Protein AF-T0Y761-F1 (afdb_monomer_lite)

Sequence (101 aa):
MVVATGPAGRIYGRTTNAHTCTGDGVAAAYDAGALLKDLEFVQFHPTALLESGILITEGARGEGGILKNVLGERFMGKYAPHVLDLASRDVVSRAIVTEVR

pLDDT: mean 96.91, std 2.27, range [84.25, 98.38]

InterPro domains:
  IPR003953 FAD-dependent oxidoreductase 2, FAD-binding domain [PF00890] (2-99)
  IPR027477 Succinate dehydrogenase/fumarate reductase flavoprotein, catalytic domain superfamily [G3DSA:3.90.700.10] (49-101)
  IPR027477 Succinate dehydrogenase/fumarate reductase flavoprotein, catalytic domain superfamily [SSF56425] (39-100)
  IPR030664 FAD-dependent oxidoreductase SdhA/FrdA/AprA [PTHR11632] (1-101)
  IPR036188 FAD/NAD(P)-binding domain superfamily [G3DSA:3.50.50.60] (2-48)
  IPR036188 FAD/NAD(P)-binding domain superfamily [SSF51905] (2-65)

Structure (mmCIF, N/CA/C/O backbone):
data_AF-T0Y761-F1
#
_entry.id   AF-T0Y761-F1
#
loop_
_atom_site.group_PDB
_atom_site.id
_atom_site.type_symbol
_atom_site.label_atom_id
_atom_site.label_alt_id
_atom_site.label_comp_id
_atom_site.label_asym_id
_atom_site.label_entity_id
_atom_site.label_seq_id
_atom_site.pdbx_PDB_ins_code
_atom_site.Cartn_x
_atom_site.Cartn_y
_atom_site.Cartn_z
_atom_site.occupancy
_atom_site.B_iso_or_equiv
_atom_site.auth_seq_id
_atom_site.auth_comp_id
_atom_site.auth_asym_id
_atom_site.auth_atom_id
_atom_site.pdbx_PDB_model_num
ATOM 1 N N . MET A 1 1 ? 21.391 2.973 -20.997 1.00 84.25 1 MET A N 1
ATOM 2 C CA . MET A 1 1 ? 19.945 2.679 -20.887 1.00 84.25 1 MET A CA 1
ATOM 3 C C . MET A 1 1 ? 19.524 2.924 -19.448 1.00 84.25 1 MET A C 1
ATOM 5 O O . MET A 1 1 ? 20.293 2.573 -18.564 1.00 84.25 1 MET A O 1
ATOM 9 N N . VAL A 1 2 ? 18.365 3.541 -19.216 1.00 95.62 2 VAL A N 1
ATOM 10 C CA . VAL A 1 2 ? 17.800 3.765 -17.873 1.00 95.62 2 VAL A CA 1
ATOM 11 C C . VAL A 1 2 ? 16.433 3.087 -17.827 1.00 95.62 2 VAL A C 1
ATOM 13 O O . VAL A 1 2 ? 15.631 3.300 -18.732 1.00 95.62 2 VAL A O 1
ATOM 16 N N . VAL A 1 3 ? 16.179 2.272 -16.801 1.00 95.44 3 VAL A N 1
ATOM 17 C CA . VAL A 1 3 ? 14.895 1.586 -16.586 1.00 95.44 3 VAL A CA 1
ATOM 18 C C . VAL A 1 3 ? 14.184 2.251 -15.407 1.00 95.44 3 VAL A C 1
ATOM 20 O O . VAL A 1 3 ? 14.709 2.261 -14.298 1.00 95.44 3 VAL A O 1
ATOM 23 N N . ALA A 1 4 ? 13.007 2.830 -15.654 1.00 97.31 4 ALA A N 1
ATOM 24 C CA . ALA A 1 4 ? 12.210 3.572 -14.668 1.00 97.31 4 ALA A CA 1
ATOM 25 C C . ALA A 1 4 ? 10.704 3.268 -14.826 1.00 97.31 4 ALA A C 1
ATOM 27 O O . ALA A 1 4 ? 9.874 4.166 -14.919 1.00 97.31 4 ALA A O 1
ATOM 28 N N . THR A 1 5 ? 10.352 1.983 -14.920 1.00 97.06 5 THR A N 1
ATOM 29 C CA . THR A 1 5 ? 9.019 1.504 -15.345 1.00 97.06 5 THR A CA 1
ATOM 30 C C . THR A 1 5 ? 7.973 1.413 -14.230 1.00 97.06 5 THR A C 1
ATOM 32 O O . THR A 1 5 ? 6.844 1.007 -14.484 1.00 97.06 5 THR A O 1
ATOM 35 N N . GLY A 1 6 ? 8.326 1.758 -12.990 1.00 97.06 6 GLY A N 1
ATOM 36 C CA . GLY A 1 6 ? 7.429 1.615 -11.842 1.00 97.06 6 GLY A CA 1
ATOM 37 C C . GLY A 1 6 ? 7.280 0.165 -11.340 1.00 97.06 6 GLY A C 1
ATOM 38 O O . GLY A 1 6 ? 8.093 -0.695 -11.689 1.00 97.06 6 GLY A O 1
ATOM 39 N N . PRO A 1 7 ? 6.287 -0.098 -10.466 1.00 96.56 7 PRO A N 1
ATOM 40 C CA . PRO A 1 7 ? 6.173 -1.348 -9.712 1.00 96.56 7 PRO A CA 1
ATOM 41 C C . PRO A 1 7 ? 5.364 -2.440 -10.435 1.00 96.56 7 PRO A C 1
ATOM 43 O O . PRO A 1 7 ? 4.713 -2.195 -11.449 1.00 96.56 7 PRO A O 1
ATOM 46 N N . ALA A 1 8 ? 5.336 -3.639 -9.842 1.00 97.31 8 ALA A N 1
ATOM 47 C CA . ALA A 1 8 ? 4.549 -4.797 -10.284 1.00 97.31 8 ALA A CA 1
ATOM 48 C C . ALA A 1 8 ? 3.258 -4.997 -9.458 1.00 97.31 8 ALA A C 1
ATOM 50 O O . ALA A 1 8 ? 2.863 -6.115 -9.144 1.00 97.31 8 ALA A O 1
ATOM 51 N N . GLY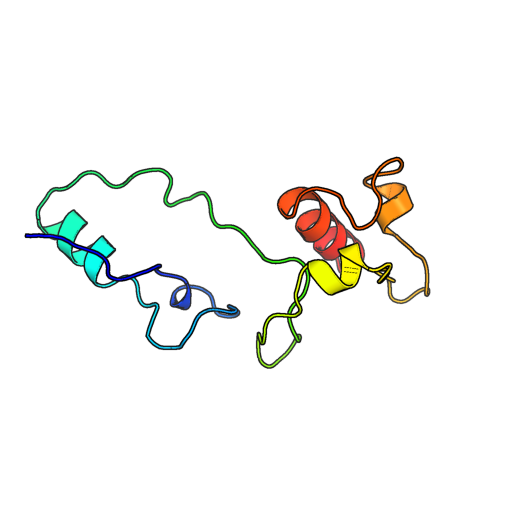 A 1 9 ? 2.590 -3.915 -9.045 1.00 97.25 9 GLY A N 1
ATOM 52 C CA . GLY A 1 9 ? 1.460 -3.988 -8.109 1.00 97.25 9 GLY A CA 1
ATOM 53 C C . GLY A 1 9 ? 0.221 -4.725 -8.635 1.00 97.25 9 GLY A C 1
ATOM 54 O O . GLY A 1 9 ? -0.620 -5.131 -7.831 1.00 97.25 9 GLY A O 1
ATOM 55 N N . ARG A 1 10 ? 0.092 -4.903 -9.959 1.00 96.75 10 ARG A N 1
ATOM 56 C CA . ARG A 1 10 ? -1.038 -5.592 -10.612 1.00 96.75 10 ARG A CA 1
ATOM 57 C C . ARG A 1 10 ? -0.975 -7.122 -10.553 1.00 96.75 10 ARG A C 1
ATOM 59 O O . ARG A 1 10 ? -1.910 -7.761 -11.022 1.00 96.75 10 ARG A O 1
ATOM 66 N N . ILE A 1 11 ? 0.050 -7.704 -9.928 1.00 97.12 11 ILE A N 1
ATOM 67 C CA . ILE A 1 11 ? 0.080 -9.143 -9.612 1.00 97.12 11 ILE A CA 1
ATOM 68 C C . ILE A 1 11 ? -0.886 -9.520 -8.470 1.00 97.12 11 ILE A C 1
ATOM 70 O O . ILE A 1 11 ? -1.195 -10.693 -8.283 1.00 97.12 11 ILE A O 1
ATOM 74 N N . TYR A 1 12 ? -1.384 -8.533 -7.711 1.00 96.75 12 TYR A N 1
ATOM 75 C CA . TYR A 1 12 ? -2.351 -8.722 -6.628 1.00 96.75 12 TYR A CA 1
ATOM 76 C C . TYR A 1 12 ? -3.780 -8.431 -7.090 1.00 96.75 12 TYR A C 1
ATOM 78 O O . TYR A 1 12 ? -4.038 -7.424 -7.750 1.00 96.75 12 TYR A O 1
ATOM 86 N N . GLY A 1 13 ? -4.735 -9.262 -6.657 1.00 94.00 13 GLY A N 1
ATOM 87 C CA . GLY A 1 13 ? -6.157 -9.087 -6.984 1.00 94.00 13 GLY A CA 1
ATOM 88 C C . GLY A 1 13 ? -6.774 -7.784 -6.453 1.00 94.00 13 GLY A C 1
ATOM 89 O O . GLY A 1 13 ? -7.737 -7.285 -7.028 1.00 94.00 13 GLY A O 1
ATOM 90 N N . ARG A 1 14 ? -6.206 -7.203 -5.387 1.00 93.88 14 ARG A N 1
ATOM 91 C CA . ARG A 1 14 ? -6.555 -5.874 -4.861 1.00 93.88 14 ARG A CA 1
ATOM 92 C C . ARG A 1 14 ? -5.291 -5.043 -4.697 1.00 93.88 14 ARG A C 1
ATOM 94 O O . ARG A 1 14 ? -4.341 -5.488 -4.061 1.00 93.88 14 ARG A O 1
ATOM 101 N N . THR A 1 15 ? -5.284 -3.844 -5.270 1.00 97.00 15 THR A N 1
ATOM 102 C CA . THR A 1 15 ? -4.113 -2.962 -5.291 1.00 97.00 15 THR A CA 1
ATOM 103 C C . THR A 1 15 ? -4.537 -1.518 -5.530 1.00 97.00 15 THR A C 1
ATOM 105 O O . THR A 1 15 ? -5.519 -1.274 -6.227 1.00 97.00 15 THR A O 1
ATOM 108 N N . THR A 1 16 ? -3.784 -0.567 -4.979 1.00 97.81 16 THR A N 1
ATOM 109 C CA . THR A 1 16 ? -3.969 0.871 -5.240 1.00 97.81 16 THR A CA 1
ATOM 110 C C . THR A 1 16 ? -3.265 1.331 -6.519 1.00 97.81 16 THR A C 1
ATOM 112 O O . THR A 1 16 ? -3.382 2.487 -6.920 1.00 97.81 16 THR A O 1
ATOM 115 N N . ASN A 1 17 ? -2.496 0.437 -7.147 1.00 97.62 17 ASN A N 1
ATOM 116 C CA . ASN A 1 17 ? -1.710 0.740 -8.331 1.00 97.62 17 ASN A CA 1
ATOM 117 C C . ASN A 1 17 ? -2.594 0.885 -9.575 1.00 97.62 17 ASN A C 1
ATOM 119 O O . ASN A 1 17 ? -3.575 0.157 -9.754 1.00 97.62 17 ASN A O 1
ATOM 123 N N . ALA A 1 18 ? -2.179 1.778 -10.477 1.00 97.25 18 ALA A N 1
ATOM 124 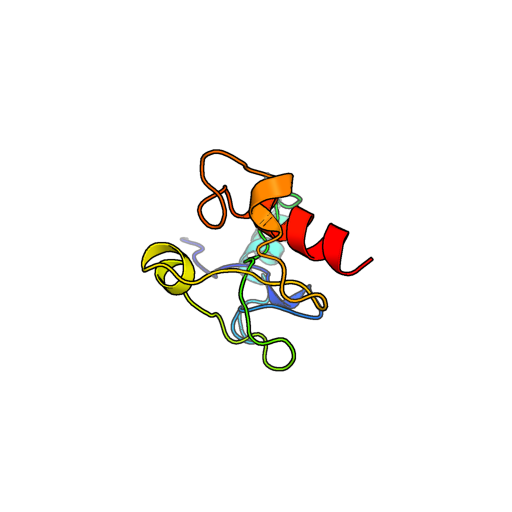C CA . ALA A 1 18 ? -2.785 1.917 -11.794 1.00 97.25 18 ALA A CA 1
ATOM 125 C C . ALA A 1 18 ? -2.714 0.599 -12.583 1.00 97.25 18 ALA A C 1
ATOM 127 O O . ALA A 1 18 ? -1.837 -0.240 -12.360 1.00 97.25 18 ALA A O 1
ATOM 128 N N . HIS A 1 19 ? -3.614 0.433 -13.556 1.00 96.62 19 HIS A N 1
ATOM 129 C CA . HIS A 1 19 ? -3.658 -0.761 -14.409 1.00 96.62 19 HIS A CA 1
ATOM 130 C C . HIS A 1 19 ? -2.351 -1.026 -15.174 1.00 96.62 19 HIS A C 1
ATOM 132 O O . HIS A 1 19 ? -2.095 -2.168 -15.535 1.00 96.62 19 HIS A O 1
ATOM 138 N N . THR A 1 20 ? -1.523 -0.000 -15.374 1.00 98.12 20 THR A N 1
ATOM 139 C CA . THR A 1 20 ? -0.233 -0.062 -16.075 1.00 98.12 20 THR A CA 1
ATOM 140 C C . THR A 1 20 ? 0.947 -0.481 -15.192 1.00 98.12 20 THR A C 1
ATOM 142 O O . THR A 1 20 ? 2.048 -0.655 -15.699 1.00 98.12 20 THR A O 1
ATOM 145 N N . CYS A 1 21 ? 0.768 -0.650 -13.878 1.00 98.19 21 CYS A N 1
ATOM 146 C CA . CYS A 1 21 ? 1.837 -1.083 -12.970 1.00 98.19 21 CYS A CA 1
ATOM 147 C C . CYS A 1 21 ? 2.004 -2.614 -12.987 1.00 98.19 21 CYS A C 1
ATOM 149 O O . CYS A 1 21 ? 1.683 -3.304 -12.012 1.00 98.19 21 CYS A O 1
ATOM 151 N N . THR A 1 22 ? 2.449 -3.139 -14.127 1.00 98.06 22 THR A N 1
ATOM 152 C CA . THR A 1 22 ? 2.503 -4.573 -14.463 1.00 98.06 22 THR A CA 1
ATOM 153 C C . THR A 1 22 ? 3.863 -5.224 -14.219 1.00 98.06 22 THR A C 1
ATOM 155 O O . THR A 1 22 ? 3.943 -6.447 -14.191 1.00 98.06 22 THR A O 1
ATOM 158 N N . GLY A 1 23 ? 4.916 -4.442 -13.966 1.00 97.75 23 GLY A N 1
ATOM 159 C CA . GLY A 1 23 ? 6.255 -4.970 -13.685 1.00 97.75 23 GLY A CA 1
ATOM 160 C C . GLY A 1 23 ? 7.116 -5.257 -14.918 1.00 97.75 23 GLY A C 1
ATOM 161 O O . GLY A 1 23 ? 8.147 -5.908 -14.780 1.00 97.75 23 GLY A O 1
ATOM 162 N N . ASP A 1 24 ? 6.747 -4.749 -16.096 1.00 97.88 24 ASP A N 1
ATOM 163 C CA . ASP A 1 24 ? 7.401 -5.070 -17.376 1.00 97.88 24 ASP A CA 1
ATOM 164 C C . ASP A 1 24 ? 8.925 -4.860 -17.351 1.00 97.88 24 ASP A C 1
ATOM 166 O O . ASP A 1 24 ? 9.686 -5.714 -17.800 1.00 97.88 24 ASP A O 1
ATOM 170 N N . GLY A 1 25 ? 9.397 -3.747 -16.777 1.00 97.38 25 GLY A N 1
ATOM 171 C CA . GLY A 1 25 ? 10.835 -3.477 -16.683 1.00 97.38 25 GLY A CA 1
ATOM 172 C C . GLY A 1 25 ? 11.567 -4.352 -15.665 1.00 97.38 25 GLY A C 1
ATOM 173 O O . GLY A 1 25 ? 12.745 -4.637 -15.859 1.00 97.38 25 GLY A O 1
ATOM 174 N N . VAL A 1 26 ? 10.880 -4.814 -14.613 1.00 97.25 26 VAL A N 1
ATOM 175 C CA . VAL A 1 26 ? 11.440 -5.772 -13.643 1.00 97.25 26 VAL A CA 1
ATOM 176 C C . VAL A 1 26 ? 11.636 -7.129 -14.321 1.00 97.25 26 VAL A C 1
ATOM 178 O O . VAL A 1 26 ? 12.709 -7.716 -14.202 1.00 97.25 26 VAL A O 1
ATOM 181 N N . ALA A 1 27 ? 10.638 -7.584 -15.086 1.00 97.38 27 ALA A N 1
ATOM 182 C CA . ALA A 1 27 ? 10.716 -8.821 -15.860 1.00 97.38 27 ALA A CA 1
ATOM 183 C C . ALA A 1 27 ? 11.812 -8.755 -16.937 1.00 97.38 27 ALA A C 1
ATOM 185 O O . ALA A 1 27 ? 12.687 -9.612 -16.972 1.00 97.38 27 ALA A O 1
ATOM 186 N N . ALA A 1 28 ? 11.847 -7.688 -17.740 1.00 97.88 28 ALA A N 1
ATOM 187 C CA . ALA A 1 28 ? 12.861 -7.528 -18.783 1.00 97.88 28 ALA A CA 1
ATOM 188 C C . ALA A 1 28 ? 14.295 -7.473 -18.222 1.00 97.88 28 ALA A C 1
ATOM 190 O O . ALA A 1 28 ? 15.224 -7.998 -18.834 1.00 97.88 28 ALA A O 1
ATOM 191 N N . ALA A 1 29 ? 14.494 -6.846 -17.056 1.00 97.19 29 ALA A N 1
ATOM 192 C CA . ALA A 1 29 ? 15.794 -6.837 -16.389 1.00 97.19 29 ALA A CA 1
ATOM 193 C C . ALA A 1 29 ? 16.206 -8.245 -15.930 1.00 97.19 29 ALA A C 1
ATOM 195 O O . ALA A 1 29 ? 17.356 -8.636 -16.129 1.00 97.19 29 ALA A O 1
ATOM 196 N N . TYR A 1 30 ? 15.272 -9.008 -15.356 1.00 97.12 30 TYR A N 1
ATOM 197 C CA . TYR A 1 30 ? 15.504 -10.398 -14.966 1.00 97.12 30 TYR A CA 1
ATOM 198 C C . TYR A 1 30 ? 15.870 -11.282 -16.163 1.00 97.12 30 TYR A C 1
ATOM 200 O O . TYR A 1 30 ? 16.873 -11.991 -16.109 1.00 97.12 30 TYR A O 1
ATOM 208 N N . ASP A 1 31 ? 15.128 -11.170 -17.268 1.00 98.00 31 ASP A N 1
ATOM 209 C CA . ASP A 1 31 ? 15.389 -11.921 -18.503 1.00 98.00 31 ASP A CA 1
ATOM 210 C C . ASP A 1 31 ? 16.759 -11.581 -19.111 1.00 98.00 31 ASP A C 1
ATOM 212 O O . ASP A 1 31 ? 17.419 -12.432 -19.707 1.00 98.00 31 ASP A O 1
ATOM 216 N N . ALA A 1 32 ? 17.232 -10.346 -18.914 1.00 97.31 32 ALA A N 1
ATOM 217 C CA . ALA A 1 32 ? 18.574 -9.910 -19.297 1.00 97.31 32 ALA A CA 1
ATOM 218 C C . ALA A 1 32 ? 19.684 -10.376 -18.328 1.00 97.31 32 ALA A C 1
ATOM 220 O O . ALA A 1 32 ? 20.848 -10.012 -18.508 1.00 97.31 32 ALA A O 1
ATOM 221 N N . GLY A 1 33 ? 19.349 -11.162 -17.300 1.00 97.75 33 GLY A N 1
ATOM 222 C CA . GLY A 1 33 ? 20.288 -11.708 -16.319 1.00 97.75 33 GLY A CA 1
ATOM 223 C C . GLY A 1 33 ? 20.611 -10.774 -15.151 1.00 97.75 33 GLY A C 1
ATOM 224 O O . GLY A 1 33 ? 21.564 -11.033 -14.413 1.00 97.75 33 GLY A O 1
ATOM 225 N N . ALA A 1 34 ? 19.859 -9.685 -14.958 1.00 97.81 34 ALA A N 1
ATOM 226 C CA . ALA A 1 34 ? 20.045 -8.826 -13.794 1.00 97.81 34 ALA A CA 1
ATOM 227 C C . ALA A 1 34 ? 19.532 -9.504 -12.514 1.00 97.81 34 ALA A C 1
ATOM 229 O O . ALA A 1 34 ? 18.495 -10.168 -12.501 1.00 97.81 34 ALA A O 1
ATOM 230 N N . LEU A 1 35 ? 20.238 -9.279 -11.404 1.00 98.00 35 LEU A N 1
ATOM 231 C CA . LEU A 1 35 ? 19.770 -9.698 -10.088 1.00 98.00 35 LEU A CA 1
ATOM 232 C C . LEU A 1 35 ? 18.676 -8.749 -9.599 1.00 98.00 35 LEU A C 1
ATOM 234 O O . LEU A 1 35 ? 18.867 -7.533 -9.543 1.00 98.00 35 LEU A O 1
ATOM 238 N N . LEU A 1 36 ? 17.546 -9.328 -9.209 1.00 97.56 36 LEU A N 1
ATOM 239 C CA . LEU A 1 36 ? 16.482 -8.631 -8.503 1.00 97.56 36 LEU A CA 1
ATOM 240 C C . LEU A 1 36 ? 16.667 -8.817 -6.997 1.00 97.56 36 LEU A C 1
ATOM 242 O O . LEU A 1 36 ? 17.229 -9.817 -6.550 1.00 97.56 36 LEU A O 1
ATOM 246 N N . LYS A 1 37 ? 16.202 -7.851 -6.211 1.00 98.00 37 LYS A N 1
ATOM 247 C CA . LYS A 1 37 ? 16.392 -7.839 -4.763 1.00 98.00 37 LYS A CA 1
ATOM 248 C C . LYS A 1 37 ? 15.097 -7.446 -4.058 1.00 98.00 37 LYS A C 1
ATOM 250 O O . LYS A 1 37 ? 14.386 -6.572 -4.547 1.00 98.00 37 LYS A O 1
ATOM 255 N N . ASP A 1 38 ? 14.847 -8.079 -2.911 1.00 97.94 38 ASP A N 1
ATOM 256 C CA . ASP A 1 38 ? 13.787 -7.744 -1.955 1.00 97.94 38 ASP A CA 1
ATOM 257 C C . ASP A 1 38 ? 12.364 -7.756 -2.566 1.00 97.94 38 ASP A C 1
ATOM 259 O O . ASP A 1 38 ? 11.483 -7.013 -2.131 1.00 97.94 38 ASP A O 1
ATOM 263 N N . LEU A 1 39 ? 12.117 -8.596 -3.583 1.00 97.50 39 LEU A N 1
ATOM 264 C CA . LEU A 1 39 ? 10.819 -8.682 -4.275 1.00 97.50 39 LEU A CA 1
ATOM 265 C C . LEU A 1 39 ? 9.693 -9.190 -3.364 1.00 97.50 39 LEU A C 1
ATOM 267 O O . LEU A 1 39 ? 8.522 -8.894 -3.591 1.00 97.50 39 LEU A O 1
ATOM 271 N N . GLU A 1 40 ? 10.045 -9.961 -2.340 1.00 97.69 40 GLU A N 1
ATOM 272 C CA . GLU A 1 40 ? 9.139 -10.491 -1.330 1.00 97.69 40 GLU A CA 1
ATOM 273 C C . GLU A 1 40 ? 8.610 -9.414 -0.366 1.00 97.69 40 GLU A C 1
ATOM 275 O O . GLU A 1 40 ? 7.578 -9.612 0.280 1.00 97.69 40 GLU A O 1
ATOM 280 N N . PHE A 1 41 ? 9.273 -8.255 -0.278 1.00 98.12 41 PHE A N 1
ATOM 281 C CA . PHE A 1 41 ? 8.897 -7.171 0.630 1.00 98.12 41 PHE A CA 1
ATOM 282 C C . PHE A 1 41 ? 7.842 -6.252 0.010 1.00 98.12 41 PHE A C 1
ATOM 284 O O . PHE A 1 41 ? 8.103 -5.113 -0.381 1.00 98.12 41 PHE A O 1
ATOM 291 N N . VAL A 1 42 ? 6.602 -6.737 -0.036 1.00 98.12 42 VAL A N 1
ATOM 292 C CA . VAL A 1 42 ? 5.462 -5.965 -0.544 1.00 98.12 42 VAL A CA 1
ATOM 293 C C . VAL A 1 42 ? 4.763 -5.200 0.578 1.00 98.12 42 VAL A C 1
ATOM 295 O O . VAL A 1 42 ? 4.291 -5.771 1.560 1.00 98.12 42 VAL A O 1
ATOM 298 N N . GLN A 1 43 ? 4.660 -3.879 0.416 1.00 98.12 43 GLN A N 1
ATOM 299 C CA . GLN A 1 43 ? 3.932 -3.021 1.345 1.00 98.12 43 GLN A CA 1
ATOM 300 C C . GLN A 1 43 ? 2.438 -2.991 1.011 1.00 98.12 43 GLN A C 1
ATOM 302 O O . GLN A 1 43 ? 2.041 -2.611 -0.090 1.00 98.12 43 GLN A O 1
ATOM 307 N N . PHE A 1 44 ? 1.606 -3.286 2.006 1.00 97.50 44 PHE A N 1
ATOM 308 C CA . PHE A 1 44 ? 0.168 -3.044 1.945 1.00 97.50 44 PHE A CA 1
ATOM 309 C C . PHE A 1 44 ? -0.153 -1.699 2.595 1.00 97.50 44 PHE A C 1
ATOM 311 O O . PHE A 1 44 ? 0.331 -1.391 3.687 1.00 97.50 44 PHE A O 1
ATOM 318 N N . HIS A 1 45 ? -0.952 -0.879 1.909 1.00 98.06 45 HIS A N 1
ATOM 319 C CA . HIS A 1 45 ? -1.452 0.358 2.497 1.00 98.06 45 HIS A CA 1
ATOM 320 C C . HIS A 1 45 ? -2.651 0.038 3.406 1.00 98.06 45 HIS A C 1
ATOM 322 O O . HIS A 1 45 ? -3.586 -0.606 2.926 1.00 98.06 45 HIS A O 1
ATOM 328 N N . PRO A 1 46 ? -2.680 0.497 4.674 1.00 97.38 46 PRO A N 1
ATOM 329 C CA . PRO A 1 46 ? -3.750 0.133 5.608 1.00 97.38 46 PRO A CA 1
ATOM 330 C C . PRO A 1 46 ? -5.141 0.611 5.180 1.00 97.38 46 PRO A C 1
ATOM 332 O O . PRO A 1 46 ? -6.148 -0.003 5.515 1.00 97.38 46 PRO A O 1
ATOM 335 N N . THR A 1 47 ? -5.200 1.737 4.466 1.00 97.62 47 THR A N 1
ATOM 336 C CA . THR A 1 47 ? -6.452 2.415 4.120 1.00 97.62 47 THR A CA 1
ATOM 337 C C . THR A 1 47 ? -6.589 2.581 2.611 1.00 97.62 47 THR A C 1
ATOM 339 O O . THR A 1 47 ? -5.909 3.399 1.989 1.00 97.62 47 THR A O 1
ATOM 342 N N . ALA A 1 48 ? -7.490 1.803 2.025 1.00 96.75 48 ALA A N 1
ATOM 343 C CA . ALA A 1 48 ? -7.981 1.949 0.661 1.00 96.75 48 ALA A CA 1
ATOM 344 C C . ALA A 1 48 ? -9.479 1.619 0.650 1.00 96.75 48 ALA A C 1
ATOM 346 O O . ALA A 1 48 ? -9.957 0.874 1.509 1.00 96.75 48 ALA A O 1
ATOM 347 N N . LEU A 1 49 ? -10.224 2.171 -0.305 1.00 95.75 49 LEU A N 1
ATOM 348 C CA . LEU A 1 49 ? -11.627 1.812 -0.491 1.00 95.75 49 LEU A CA 1
ATOM 349 C C . LEU A 1 49 ? -11.734 0.329 -0.869 1.00 95.75 49 LEU A C 1
ATOM 351 O O . LEU A 1 49 ? -11.050 -0.134 -1.781 1.00 95.75 49 LEU A O 1
ATOM 355 N N . LEU A 1 50 ? -12.592 -0.406 -0.155 1.00 89.12 50 LEU A N 1
ATOM 356 C CA . LEU A 1 50 ? -12.635 -1.874 -0.167 1.00 89.12 50 LEU A CA 1
ATOM 357 C C . LEU A 1 50 ? -12.832 -2.482 -1.566 1.00 89.12 50 LEU A C 1
ATOM 359 O O . LEU A 1 50 ? -12.215 -3.499 -1.881 1.00 89.12 50 LEU A O 1
ATOM 363 N N . GLU A 1 51 ? -13.693 -1.876 -2.384 1.00 88.19 51 GLU A N 1
ATOM 364 C CA . GLU A 1 51 ? -14.037 -2.385 -3.716 1.00 88.19 51 GLU A CA 1
ATOM 365 C C . GLU A 1 51 ? -13.120 -1.830 -4.805 1.00 88.19 51 GLU A C 1
ATOM 367 O O . GLU A 1 51 ? -12.548 -2.587 -5.585 1.00 88.19 51 GLU A O 1
ATOM 372 N N . SER A 1 52 ? -12.962 -0.506 -4.854 1.00 92.94 52 SER A N 1
ATOM 373 C CA . SER A 1 52 ? -12.237 0.162 -5.938 1.00 92.94 52 SER A CA 1
ATOM 374 C C . SER A 1 52 ? -10.719 0.122 -5.779 1.00 92.94 52 SER A C 1
ATOM 376 O O . SER A 1 52 ? -10.001 0.359 -6.746 1.00 92.94 52 SER A O 1
ATOM 378 N N . GLY A 1 53 ? -10.211 -0.125 -4.567 1.00 94.56 53 GLY A N 1
ATOM 379 C CA . GLY A 1 53 ? -8.786 -0.025 -4.263 1.00 94.56 53 GLY A CA 1
ATOM 380 C C . GLY A 1 53 ? -8.251 1.409 -4.295 1.00 94.56 53 GLY A C 1
ATOM 381 O O . GLY A 1 53 ? -7.042 1.602 -4.210 1.00 94.56 53 GLY A O 1
ATOM 382 N N . ILE A 1 54 ? -9.112 2.429 -4.401 1.00 97.25 54 ILE A N 1
ATOM 383 C CA . ILE A 1 54 ? -8.677 3.831 -4.378 1.00 97.25 54 ILE A CA 1
ATOM 384 C C . ILE A 1 54 ? -8.048 4.137 -3.018 1.00 97.25 54 ILE A C 1
ATOM 386 O O . ILE A 1 54 ? -8.630 3.866 -1.964 1.00 97.25 54 ILE A O 1
ATOM 390 N N . LEU A 1 55 ? -6.846 4.705 -3.057 1.00 98.06 55 LEU A N 1
ATOM 391 C CA . LEU A 1 55 ? -6.065 5.039 -1.877 1.00 98.06 55 LEU A CA 1
ATOM 392 C C . LEU A 1 55 ? -6.774 6.101 -1.026 1.00 98.06 55 LEU A C 1
ATOM 394 O O . LEU A 1 55 ? -7.159 7.154 -1.531 1.00 98.06 55 LEU A O 1
ATOM 398 N N . ILE A 1 56 ? -6.846 5.863 0.283 1.00 97.88 56 ILE A N 1
ATOM 399 C CA . ILE A 1 56 ? -7.121 6.913 1.266 1.00 97.88 56 ILE A CA 1
ATOM 400 C C . ILE A 1 56 ? -5.784 7.281 1.895 1.00 97.88 56 ILE A C 1
ATOM 402 O O . ILE A 1 56 ? -5.114 6.414 2.459 1.00 97.88 56 ILE A O 1
ATOM 406 N N . THR A 1 57 ? -5.401 8.554 1.787 1.00 97.81 57 THR A N 1
ATOM 407 C CA . THR A 1 57 ? -4.115 9.051 2.292 1.00 97.81 57 THR A CA 1
ATOM 408 C C . THR A 1 57 ? -3.899 8.695 3.764 1.00 97.81 57 THR A C 1
ATOM 410 O O . THR A 1 57 ? -4.812 8.780 4.584 1.00 97.81 57 THR A O 1
ATOM 413 N N . GLU A 1 58 ? -2.660 8.349 4.115 1.00 97.44 58 GLU A N 1
ATOM 414 C CA . GLU A 1 58 ? -2.223 8.205 5.508 1.00 97.44 58 GLU A CA 1
ATOM 415 C C . GLU A 1 58 ? -2.451 9.484 6.321 1.00 97.44 58 GLU A C 1
ATOM 417 O O . GLU A 1 58 ? -2.7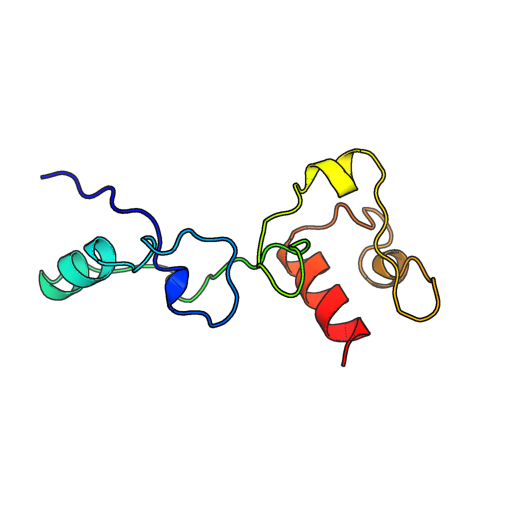23 9.400 7.518 1.00 97.44 58 GLU A O 1
ATOM 422 N N . GLY A 1 59 ? -2.463 10.644 5.654 1.00 97.75 59 GLY A N 1
ATOM 423 C CA . GLY A 1 59 ? -2.847 11.917 6.256 1.00 97.75 59 GLY A CA 1
ATOM 424 C C . GLY A 1 59 ? -4.229 11.875 6.908 1.00 97.75 59 GLY A C 1
ATOM 425 O O . GLY A 1 59 ? -4.424 12.529 7.916 1.00 97.75 59 GLY A O 1
ATOM 426 N N . ALA A 1 60 ? -5.163 11.035 6.448 1.00 97.75 60 ALA A N 1
ATOM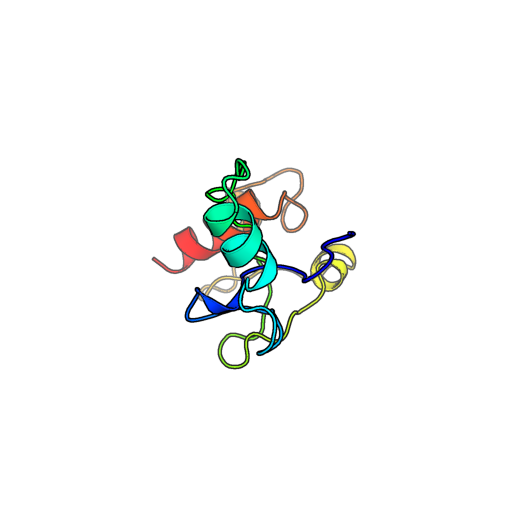 427 C CA . ALA A 1 60 ? -6.452 10.885 7.120 1.00 97.75 60 ALA A CA 1
ATOM 428 C C . ALA A 1 60 ? -6.287 10.397 8.570 1.00 97.75 60 ALA A C 1
ATOM 430 O O . ALA A 1 60 ? -6.985 10.882 9.450 1.00 97.75 60 ALA A O 1
ATOM 431 N N . ARG A 1 61 ? -5.345 9.477 8.832 1.00 97.69 61 ARG A N 1
ATOM 432 C CA . ARG A 1 61 ? -4.990 9.040 10.195 1.00 97.69 61 ARG A CA 1
ATOM 433 C C . ARG A 1 61 ? -4.122 10.081 10.904 1.00 97.69 61 ARG A C 1
ATOM 435 O O . ARG A 1 61 ? -4.348 10.352 12.078 1.00 97.69 61 ARG A O 1
ATOM 442 N N . GLY A 1 62 ? -3.172 10.681 10.178 1.00 96.94 62 GLY A N 1
ATOM 443 C CA . GLY A 1 62 ? -2.303 11.768 10.654 1.00 96.94 62 GLY A CA 1
ATOM 444 C C . GLY A 1 62 ? -3.073 12.946 11.253 1.00 96.94 62 GLY A C 1
ATOM 445 O O . GLY A 1 62 ? -2.746 13.408 12.339 1.00 96.94 62 GLY A O 1
ATOM 446 N N . GLU A 1 63 ? -4.153 13.349 10.588 1.00 98.00 63 GLU A N 1
ATOM 447 C CA . GLU A 1 63 ? -5.033 14.457 10.972 1.00 98.00 63 GLU A CA 1
ATOM 448 C C . GLU A 1 63 ? -6.146 14.031 11.954 1.00 98.00 63 GLU A C 1
ATOM 450 O O . GLU A 1 63 ? -7.158 14.712 12.106 1.00 98.00 63 GLU A O 1
ATOM 455 N N . GLY A 1 64 ? -5.986 12.887 12.632 1.00 96.88 64 GLY A N 1
ATOM 456 C CA . GLY A 1 64 ? -6.872 12.448 13.717 1.00 96.88 64 GLY A CA 1
ATOM 457 C C . GLY A 1 64 ? -7.952 11.436 13.331 1.00 96.88 64 GLY A C 1
ATOM 458 O O . GLY A 1 64 ? -8.788 11.088 14.168 1.00 96.88 64 GLY A O 1
ATOM 459 N N . GLY A 1 65 ? -7.949 10.922 12.101 1.00 97.88 65 GLY A N 1
ATOM 460 C CA . GLY A 1 65 ? -8.795 9.797 11.713 1.00 97.88 65 GLY A CA 1
ATOM 461 C C . GLY A 1 65 ? -8.482 8.543 12.531 1.00 97.88 65 GLY A C 1
ATOM 462 O O . GLY A 1 65 ? -7.326 8.226 12.809 1.00 97.88 65 GLY A O 1
ATOM 463 N N . ILE A 1 66 ? -9.533 7.815 12.902 1.00 98.00 66 ILE A N 1
ATOM 464 C CA . ILE A 1 66 ? -9.453 6.644 13.781 1.00 98.00 66 ILE A CA 1
ATOM 465 C C . ILE A 1 66 ? -9.965 5.393 13.076 1.00 98.00 66 ILE A C 1
ATOM 467 O O . ILE A 1 66 ? -10.997 5.424 12.404 1.00 98.00 66 ILE A O 1
ATOM 471 N N . LEU A 1 67 ? -9.269 4.277 13.269 1.00 98.25 67 LEU A N 1
ATOM 472 C CA . LEU A 1 67 ? -9.709 2.970 12.805 1.00 98.25 67 LEU A CA 1
ATOM 473 C C . LEU A 1 67 ? -10.624 2.336 13.853 1.00 98.25 67 LEU A C 1
ATOM 475 O O . LEU A 1 67 ? -10.270 2.242 15.031 1.00 98.25 67 LEU A O 1
ATOM 479 N N . LYS A 1 68 ? -11.810 1.904 13.415 1.00 98.25 68 LYS A N 1
ATOM 480 C CA . LYS A 1 68 ? -12.794 1.208 14.249 1.00 98.25 68 LYS A CA 1
ATOM 481 C C . LYS A 1 68 ? -13.114 -0.171 13.690 1.00 98.25 68 LYS A C 1
ATOM 483 O O . LYS A 1 68 ? -13.175 -0.333 12.474 1.00 98.25 68 LYS A O 1
ATOM 488 N N . ASN A 1 69 ? -13.329 -1.140 14.574 1.00 97.81 69 ASN A N 1
ATOM 489 C CA . ASN A 1 69 ? -13.826 -2.466 14.204 1.00 97.81 69 ASN A CA 1
ATOM 490 C C . ASN A 1 69 ? -15.369 -2.483 14.175 1.00 97.81 69 ASN A C 1
ATOM 492 O O . ASN A 1 69 ? -16.021 -1.464 14.419 1.00 97.81 69 ASN A O 1
ATOM 496 N N . VAL A 1 70 ? -15.963 -3.647 13.892 1.00 96.94 70 VAL A N 1
ATOM 497 C CA . VAL A 1 70 ? -17.429 -3.827 13.834 1.00 96.94 70 VAL A CA 1
ATOM 498 C C . VAL A 1 70 ? -18.134 -3.533 15.168 1.00 96.94 70 VAL A C 1
ATOM 500 O O . VAL A 1 70 ? -19.308 -3.179 15.178 1.00 96.94 70 VAL A O 1
ATOM 503 N N . LEU A 1 71 ? -17.413 -3.616 16.291 1.00 97.12 71 LEU A N 1
ATOM 504 C CA . LEU A 1 71 ? -17.914 -3.291 17.631 1.00 97.12 71 LEU A CA 1
ATOM 505 C C . LEU A 1 71 ? -17.826 -1.785 17.946 1.00 97.12 71 LEU A C 1
ATOM 507 O O . LEU A 1 71 ? -18.231 -1.348 19.021 1.00 97.12 71 LEU A O 1
ATOM 511 N N . GLY A 1 72 ? -17.287 -0.979 17.026 1.00 97.31 72 GLY A N 1
ATOM 512 C CA . GLY A 1 72 ? -17.077 0.456 17.209 1.00 97.31 72 GLY A CA 1
ATOM 513 C C . GLY A 1 72 ? -15.838 0.812 18.038 1.00 97.31 72 GLY A C 1
ATOM 514 O O . GLY A 1 72 ? -15.625 1.991 18.334 1.00 97.31 72 GLY A O 1
ATOM 515 N N . GLU A 1 73 ? -15.003 -0.166 18.393 1.00 97.88 73 GLU A N 1
ATOM 516 C CA . GLU A 1 73 ? -13.813 0.040 19.214 1.00 97.88 73 GLU A CA 1
ATOM 517 C C . GLU A 1 73 ? -12.667 0.629 18.393 1.00 97.88 73 GLU A C 1
ATOM 519 O O . GLU A 1 73 ? -12.382 0.164 17.288 1.00 97.88 73 GLU A O 1
ATOM 524 N N . ARG A 1 74 ? -11.930 1.587 18.972 1.00 97.88 74 ARG A N 1
ATOM 525 C CA . ARG A 1 74 ? -10.643 2.048 18.430 1.00 97.88 74 ARG A CA 1
ATOM 526 C C . ARG A 1 74 ? -9.562 0.990 18.681 1.00 97.88 74 ARG A C 1
ATOM 528 O O . ARG A 1 74 ? -8.755 1.108 19.604 1.00 97.88 74 ARG A O 1
ATOM 535 N N . PHE A 1 75 ? -9.578 -0.069 17.878 1.00 98.31 75 PHE A N 1
ATOM 536 C CA . PHE A 1 75 ? -8.829 -1.300 18.144 1.00 98.31 75 PHE A CA 1
ATOM 537 C C . PHE A 1 75 ? -7.307 -1.118 18.154 1.00 98.31 75 PHE A C 1
ATOM 539 O O . PHE A 1 75 ? -6.619 -1.870 18.840 1.00 98.31 75 PHE A O 1
ATOM 546 N N . MET A 1 76 ? -6.758 -0.105 17.469 1.00 98.38 76 MET A N 1
ATOM 547 C CA . MET A 1 76 ? -5.307 0.130 17.428 1.00 98.38 76 MET A CA 1
ATOM 548 C C . MET A 1 76 ? -4.679 0.355 18.810 1.00 98.38 76 MET A C 1
ATOM 550 O O . MET A 1 76 ? -3.497 0.068 18.983 1.00 98.38 76 MET A O 1
ATOM 554 N N . GLY A 1 77 ? -5.460 0.766 19.816 1.00 97.69 77 GLY A N 1
ATOM 555 C CA . GLY A 1 77 ? -4.995 0.829 21.206 1.00 97.69 77 GLY A CA 1
ATOM 556 C C . GLY A 1 77 ? -4.526 -0.518 21.770 1.00 97.69 77 GLY A C 1
ATOM 557 O O . GLY A 1 77 ? -3.647 -0.535 22.624 1.00 97.69 77 GLY A O 1
ATOM 558 N N . LYS A 1 78 ? -5.048 -1.642 21.256 1.00 97.50 78 LYS A N 1
ATOM 559 C CA . LYS A 1 78 ? -4.640 -3.002 21.647 1.00 97.50 78 LYS A CA 1
ATOM 560 C C . LYS A 1 78 ? -3.293 -3.411 21.037 1.00 97.50 78 LYS A C 1
ATOM 562 O O . LYS A 1 78 ? -2.571 -4.202 21.632 1.00 97.50 78 LYS A O 1
ATOM 567 N N . TYR A 1 79 ? -2.956 -2.878 19.859 1.00 97.75 79 TYR A N 1
ATOM 568 C CA . TYR A 1 79 ? -1.802 -3.315 19.059 1.00 97.75 79 TYR A CA 1
ATOM 569 C C . TYR A 1 79 ? -0.612 -2.355 19.123 1.00 97.75 79 TYR A C 1
ATOM 571 O O . TYR A 1 79 ? 0.533 -2.786 19.027 1.00 97.75 79 TYR A O 1
ATOM 579 N N . ALA A 1 80 ? -0.869 -1.056 19.278 1.00 97.44 80 ALA A N 1
ATOM 580 C CA . ALA A 1 80 ? 0.158 -0.024 19.363 1.00 97.44 80 ALA A CA 1
ATOM 581 C C . ALA A 1 80 ? -0.256 1.068 20.369 1.00 97.44 80 ALA A C 1
ATOM 583 O O . ALA A 1 80 ? -0.619 2.170 19.961 1.00 97.44 80 ALA A O 1
ATOM 584 N N . PRO A 1 81 ? -0.192 0.806 21.688 1.00 95.75 81 PRO A N 1
ATOM 585 C CA . PRO A 1 81 ? -0.777 1.682 22.712 1.00 95.75 81 PRO A CA 1
ATOM 586 C C . PRO A 1 81 ? -0.267 3.131 22.704 1.00 95.75 81 PRO A C 1
ATOM 588 O O . PRO A 1 81 ? -0.997 4.042 23.081 1.00 95.75 81 PRO A O 1
ATOM 591 N N . HIS A 1 82 ? 0.980 3.354 22.274 1.00 95.25 82 HIS A N 1
ATOM 592 C CA . HIS A 1 82 ? 1.615 4.676 22.303 1.00 95.25 82 HIS A CA 1
ATOM 593 C C . HIS A 1 82 ? 1.348 5.525 21.055 1.00 95.25 82 HIS A C 1
ATOM 595 O O . HIS A 1 82 ? 1.208 6.738 21.163 1.00 95.25 82 HIS A O 1
ATOM 601 N N . VAL A 1 83 ? 1.297 4.903 19.874 1.00 96.50 83 VAL A N 1
ATOM 602 C CA . VAL A 1 83 ? 1.195 5.605 18.577 1.00 96.50 83 VAL A CA 1
ATOM 603 C C . VAL A 1 83 ? -0.155 5.397 17.891 1.00 96.50 83 VAL A C 1
ATOM 605 O O . VAL A 1 83 ? -0.510 6.145 16.985 1.00 96.50 83 VAL A O 1
ATOM 608 N N . LEU A 1 84 ? -0.938 4.419 18.352 1.00 97.50 84 LEU A N 1
ATOM 609 C CA . LEU A 1 84 ? -2.295 4.132 17.900 1.00 97.50 84 LEU A CA 1
ATOM 610 C C . LEU A 1 84 ? -2.339 3.972 16.372 1.00 97.50 84 LEU A C 1
ATOM 612 O O . LEU A 1 84 ? -1.557 3.213 15.799 1.00 97.50 84 LEU A O 1
ATOM 616 N N . ASP A 1 85 ? -3.237 4.692 15.704 1.00 97.38 85 ASP A N 1
ATOM 617 C CA . ASP A 1 85 ? -3.427 4.674 14.253 1.00 97.38 85 ASP A CA 1
ATOM 618 C C . ASP A 1 85 ? -2.209 5.191 13.464 1.00 97.38 85 ASP A C 1
ATOM 620 O O . ASP A 1 85 ? -2.181 5.040 12.245 1.00 97.38 85 ASP A O 1
ATOM 624 N N . LEU A 1 86 ? -1.200 5.771 14.126 1.00 97.62 86 LEU A N 1
ATOM 625 C CA . LEU A 1 86 ? 0.048 6.259 13.521 1.00 97.62 86 LEU A CA 1
ATOM 626 C C . LEU A 1 86 ? 1.205 5.254 13.609 1.00 97.62 86 LEU A C 1
ATOM 628 O O . LEU A 1 86 ? 2.345 5.598 13.300 1.00 97.62 86 LEU A O 1
ATOM 632 N N . ALA A 1 87 ? 0.937 4.010 14.018 1.00 97.94 87 ALA A N 1
ATOM 633 C CA . ALA A 1 87 ? 1.914 2.932 13.894 1.00 97.94 87 ALA A CA 1
ATOM 634 C C . ALA A 1 87 ? 2.365 2.729 12.433 1.00 97.94 87 ALA A C 1
ATOM 636 O O . ALA A 1 87 ? 1.707 3.163 11.481 1.00 97.94 87 ALA A O 1
ATOM 637 N N . SER A 1 88 ? 3.486 2.025 12.249 1.00 97.62 88 SER A N 1
ATOM 638 C CA . SER A 1 88 ? 4.000 1.695 10.919 1.00 97.62 88 SER A CA 1
ATOM 639 C C . SER A 1 88 ? 2.974 0.908 10.095 1.00 97.62 88 SER A C 1
ATOM 641 O O . SER A 1 88 ? 2.157 0.148 10.622 1.00 97.62 88 SER A O 1
ATOM 643 N N . ARG A 1 89 ? 3.013 1.078 8.769 1.00 97.69 89 ARG A N 1
ATOM 644 C CA . ARG A 1 89 ? 2.005 0.515 7.852 1.00 97.69 89 ARG A CA 1
ATOM 645 C C . ARG A 1 89 ? 1.852 -0.994 7.973 1.00 97.69 89 ARG A C 1
ATOM 647 O O . ARG A 1 89 ? 0.738 -1.500 7.867 1.00 97.69 89 ARG A O 1
ATOM 654 N N . ASP A 1 90 ? 2.947 -1.706 8.202 1.00 97.88 90 ASP A N 1
ATOM 655 C CA . ASP A 1 90 ? 2.944 -3.153 8.381 1.00 97.88 90 ASP A CA 1
ATOM 656 C C . ASP A 1 90 ? 2.233 -3.564 9.685 1.00 97.88 90 ASP A C 1
ATOM 658 O O . ASP A 1 90 ? 1.452 -4.514 9.678 1.00 97.88 90 ASP A O 1
ATOM 662 N N . VAL A 1 91 ? 2.424 -2.817 10.779 1.00 98.06 91 VAL A N 1
ATOM 663 C CA . VAL A 1 91 ? 1.740 -3.045 12.062 1.00 98.06 91 VAL A CA 1
ATOM 664 C C . VAL A 1 91 ? 0.245 -2.784 11.923 1.00 98.06 91 VAL A C 1
ATOM 666 O O . VAL A 1 91 ? -0.555 -3.647 12.282 1.00 98.06 91 VAL A O 1
ATOM 669 N N . VAL A 1 92 ? -0.140 -1.636 11.355 1.00 98.38 92 VAL A N 1
ATOM 670 C CA . VAL A 1 92 ? -1.557 -1.279 11.178 1.00 98.38 92 VAL A CA 1
ATOM 671 C C . VAL A 1 92 ? -2.257 -2.274 10.249 1.00 98.38 92 VAL A C 1
ATOM 673 O O . VAL A 1 92 ? -3.341 -2.754 10.569 1.00 98.38 92 VAL A O 1
ATOM 676 N N . SER A 1 93 ? -1.632 -2.642 9.125 1.00 98.00 93 SER A N 1
ATOM 677 C CA . SER A 1 93 ? -2.221 -3.596 8.173 1.00 98.00 93 SER A CA 1
ATOM 678 C C . SER A 1 93 ? -2.411 -4.981 8.794 1.00 98.00 93 SER A C 1
ATOM 680 O O . SER A 1 93 ? -3.462 -5.592 8.606 1.00 98.00 93 SER 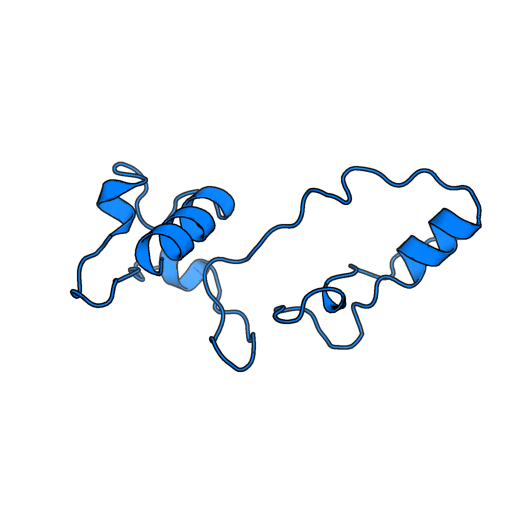A O 1
ATOM 682 N N . ARG A 1 94 ? -1.440 -5.474 9.580 1.00 98.12 94 ARG A N 1
ATOM 683 C CA . ARG A 1 94 ? -1.595 -6.741 10.315 1.00 98.12 94 ARG A CA 1
ATOM 684 C C . ARG A 1 94 ? -2.703 -6.661 11.363 1.00 98.12 94 ARG A C 1
ATOM 686 O O . ARG A 1 94 ? -3.484 -7.600 11.457 1.00 98.12 94 ARG A O 1
ATOM 693 N N . ALA A 1 95 ? -2.796 -5.561 12.111 1.00 98.25 95 ALA A N 1
ATOM 694 C CA . ALA A 1 95 ? -3.848 -5.363 13.107 1.00 98.25 95 ALA A CA 1
ATOM 695 C C . ALA A 1 95 ? -5.248 -5.390 12.474 1.00 98.25 95 ALA A C 1
ATOM 697 O O . ALA A 1 95 ? -6.119 -6.096 12.969 1.00 98.25 95 ALA A O 1
ATOM 698 N N . ILE A 1 96 ? -5.441 -4.711 11.335 1.00 97.88 96 ILE A N 1
ATOM 699 C CA . ILE A 1 96 ? -6.705 -4.750 10.580 1.00 97.88 96 ILE A CA 1
ATOM 700 C C . ILE A 1 96 ? -7.067 -6.189 10.197 1.00 97.88 96 ILE A C 1
ATOM 702 O O . ILE A 1 96 ? -8.201 -6.608 10.400 1.00 97.88 96 ILE A O 1
ATOM 706 N N . VAL A 1 97 ? -6.113 -6.961 9.666 1.00 97.12 97 VAL A N 1
ATOM 707 C CA . VAL A 1 97 ? -6.366 -8.360 9.283 1.00 97.12 97 VAL A CA 1
ATOM 708 C C . VAL A 1 97 ? -6.719 -9.218 10.499 1.00 97.12 97 VAL A C 1
ATOM 710 O O . VAL A 1 97 ? -7.603 -10.061 10.393 1.00 97.12 97 VAL A O 1
ATOM 713 N N . THR A 1 98 ? -6.072 -9.004 11.647 1.00 97.62 98 THR A N 1
ATOM 714 C CA . THR A 1 98 ? -6.400 -9.713 12.894 1.00 97.62 98 THR A CA 1
ATOM 715 C C . THR A 1 98 ? -7.817 -9.406 13.379 1.00 97.62 98 THR A C 1
ATOM 717 O O . THR A 1 98 ? -8.489 -10.321 13.829 1.00 97.62 98 THR A O 1
ATOM 720 N N . GLU A 1 99 ? -8.298 -8.167 13.247 1.00 97.75 99 GLU A N 1
ATOM 721 C CA . GLU A 1 99 ? -9.665 -7.786 13.652 1.00 97.75 99 GLU A CA 1
ATOM 722 C C . GLU A 1 99 ? -10.764 -8.301 12.704 1.00 97.75 99 GLU A C 1
ATOM 724 O O . GLU A 1 99 ? -11.936 -8.295 13.072 1.00 97.75 99 GLU A O 1
ATOM 729 N N . VAL A 1 100 ? -10.411 -8.689 11.473 1.00 94.62 100 VAL A N 1
ATOM 730 C CA . VAL A 1 100 ? -11.357 -9.179 10.450 1.00 94.62 100 VAL A CA 1
ATOM 731 C C . VAL A 1 100 ? -11.436 -10.711 10.407 1.00 94.62 100 VAL A C 1
ATOM 733 O O . VAL A 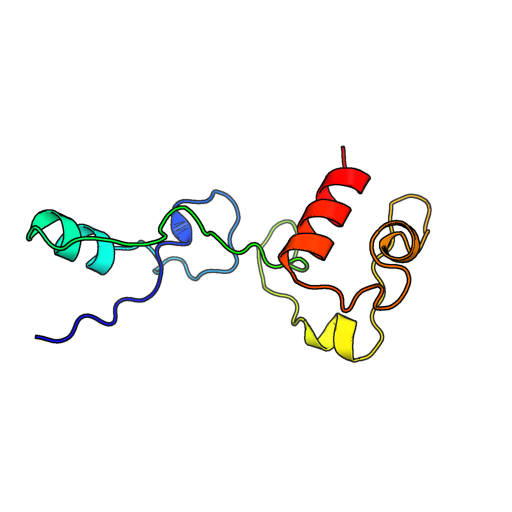1 100 ? -12.408 -11.249 9.877 1.00 94.62 100 VAL A O 1
ATOM 736 N N . ARG A 1 101 ? -10.414 -11.406 10.916 1.00 86.38 101 ARG A N 1
ATOM 737 C CA . ARG A 1 101 ? -10.371 -12.874 11.009 1.00 86.38 101 ARG A CA 1
ATOM 738 C C . ARG A 1 101 ? -11.327 -13.403 12.068 1.00 86.38 101 ARG A C 1
ATOM 740 O O . ARG A 1 101 ? -11.935 -14.455 11.780 1.00 86.38 101 ARG A O 1
#

Secondary structure (DSSP, 8-state):
--------GGGSSS-SS-TT---HHHHHHHHTTPPP--TT-PPPPS-B-TTT-PBPPTHHHHTT-----TT---THHHH-TTTGGGS-HHHHHHHHHHHH-

Foldseek 3Di:
DDDDQAACQVVDPAAQDDPSRNCVSVVVCVVVVHDDPDNVDDFDALDADPPPNHDDDLVCVVVPNADAAPVRDSQQCVQPVPQRSNPDRVSSNVSVVVRVD

Organism: NCBI:txid410659

Radius of gyration: 16.89 Å; chains: 1; bounding box: 38×27×44 Å